Protein AF-A0A7S3E5K2-F1 (afdb_monomer)

Organism: NCBI:txid464258

Sequence (128 aa):
DQYIEYDTLKTVVKALAETELVMPERNVNSYTTSLTCQGQDSNFAGKLGTKDVTQEDFFKAIDRDVQKIGNFTANQVKQSKQKLSTLERDVDVAVNNEGSGVSLQSLELRAKEIGDTFLDLEKYINVN

Mean predicted aligned error: 14.1 Å

Structure (mmCIF, N/CA/C/O backbone):
data_AF-A0A7S3E5K2-F1
#
_entry.id   AF-A0A7S3E5K2-F1
#
loop_
_atom_site.group_PDB
_atom_site.id
_atom_site.type_symbol
_atom_site.label_atom_id
_atom_site.label_alt_id
_atom_site.label_comp_id
_atom_site.label_asym_id
_atom_site.label_entity_id
_atom_site.label_seq_id
_atom_site.pdbx_PDB_ins_code
_atom_site.Cartn_x
_atom_site.Cartn_y
_atom_site.Cartn_z
_atom_site.occupancy
_atom_site.B_iso_or_equiv
_atom_site.auth_seq_id
_atom_site.auth_comp_id
_atom_site.auth_asym_id
_atom_site.auth_atom_id
_atom_site.pdbx_PDB_model_num
ATOM 1 N N . ASP A 1 1 ? -1.646 -4.873 -7.373 1.00 62.44 1 ASP A N 1
ATOM 2 C CA . ASP A 1 1 ? -1.580 -3.544 -8.019 1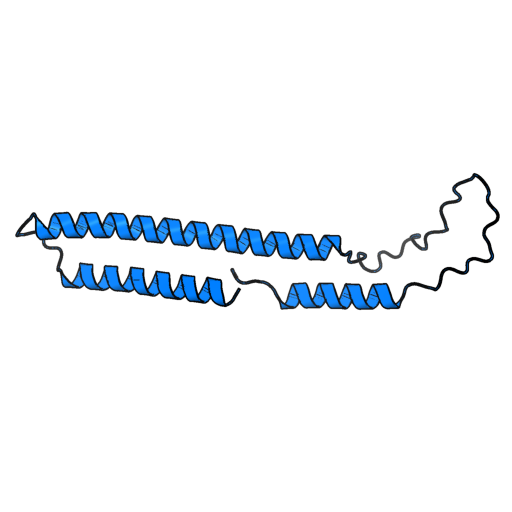.00 62.44 1 ASP A CA 1
ATOM 3 C C . ASP A 1 1 ? -0.920 -2.436 -7.208 1.00 62.44 1 ASP A C 1
ATOM 5 O O . ASP A 1 1 ? -0.560 -1.447 -7.823 1.00 62.44 1 ASP A O 1
ATOM 9 N N . GLN A 1 2 ? -0.728 -2.543 -5.883 1.00 73.75 2 GLN A N 1
ATOM 10 C CA . GLN A 1 2 ? -0.113 -1.465 -5.077 1.00 73.75 2 GLN A CA 1
ATOM 11 C C . GLN A 1 2 ? 1.422 -1.582 -4.927 1.00 73.75 2 GLN A C 1
ATOM 13 O O . GLN A 1 2 ? 2.066 -0.592 -4.614 1.00 73.75 2 GLN A O 1
ATOM 18 N N . TYR A 1 3 ? 2.001 -2.754 -5.211 1.00 80.38 3 TYR A N 1
ATOM 19 C CA . TYR A 1 3 ? 3.439 -3.024 -5.078 1.00 80.38 3 TYR A CA 1
ATOM 20 C C . TYR A 1 3 ? 4.313 -2.247 -6.078 1.00 80.38 3 TYR A C 1
ATOM 22 O O . TYR A 1 3 ? 3.810 -1.810 -7.123 1.00 80.38 3 TYR A O 1
ATOM 30 N N . ILE A 1 4 ? 5.612 -2.135 -5.766 1.00 80.19 4 ILE A N 1
ATOM 31 C CA . ILE A 1 4 ? 6.651 -1.656 -6.693 1.00 80.19 4 ILE A CA 1
ATOM 32 C C . ILE A 1 4 ? 6.655 -2.520 -7.954 1.00 80.19 4 ILE A C 1
ATOM 34 O O . ILE A 1 4 ? 6.660 -3.754 -7.897 1.00 80.19 4 ILE A O 1
ATOM 38 N N . GLU A 1 5 ? 6.692 -1.869 -9.112 1.00 84.25 5 GLU A N 1
ATOM 39 C CA . GLU A 1 5 ? 6.733 -2.542 -10.406 1.00 84.25 5 GLU A CA 1
ATOM 40 C C . GLU A 1 5 ? 8.191 -2.846 -10.797 1.00 84.25 5 GLU A C 1
ATOM 42 O O . GLU A 1 5 ? 8.754 -2.281 -11.731 1.00 84.25 5 GLU A O 1
ATOM 47 N N . TYR A 1 6 ? 8.837 -3.774 -10.084 1.00 82.88 6 TYR A N 1
ATOM 48 C CA . TYR A 1 6 ? 10.258 -4.086 -10.311 1.00 82.88 6 TYR A CA 1
ATOM 49 C C . TYR A 1 6 ? 10.576 -4.531 -11.744 1.00 82.88 6 TYR A C 1
ATOM 51 O O . TYR A 1 6 ? 11.660 -4.239 -12.251 1.00 82.88 6 TYR A O 1
ATOM 59 N N . ASP A 1 7 ? 9.648 -5.209 -12.422 1.00 83.12 7 ASP A N 1
ATOM 60 C CA . ASP A 1 7 ? 9.855 -5.646 -13.805 1.00 83.12 7 ASP A CA 1
ATOM 61 C C . ASP A 1 7 ? 9.880 -4.468 -14.790 1.00 83.12 7 ASP A C 1
ATOM 63 O O . ASP A 1 7 ? 10.664 -4.477 -15.748 1.00 83.12 7 ASP A O 1
ATOM 67 N N . THR A 1 8 ? 9.081 -3.424 -14.546 1.00 80.38 8 THR A N 1
ATOM 68 C CA . THR A 1 8 ? 9.075 -2.223 -15.394 1.00 80.38 8 THR A CA 1
ATOM 69 C C . THR A 1 8 ? 10.357 -1.425 -15.178 1.00 80.38 8 THR A C 1
ATOM 71 O O . THR A 1 8 ? 11.033 -1.091 -16.152 1.00 80.38 8 THR A O 1
ATOM 74 N N . LEU A 1 9 ? 10.781 -1.246 -13.922 1.00 81.62 9 LEU A N 1
ATOM 75 C CA . LEU A 1 9 ? 12.060 -0.621 -13.569 1.00 81.62 9 LEU A CA 1
ATOM 76 C C . LEU A 1 9 ? 13.251 -1.379 -14.170 1.00 81.62 9 LEU A C 1
ATOM 78 O O . LEU A 1 9 ? 14.130 -0.778 -14.784 1.00 81.62 9 LEU A O 1
ATOM 82 N N . LYS A 1 10 ? 13.259 -2.711 -14.080 1.00 86.38 10 LYS A N 1
ATOM 83 C CA . LYS A 1 10 ? 14.291 -3.560 -14.692 1.00 86.38 10 LYS A CA 1
ATOM 84 C C . LYS A 1 10 ? 14.350 -3.402 -16.211 1.00 86.38 10 LYS A C 1
ATOM 86 O O . LYS A 1 10 ? 15.437 -3.425 -16.784 1.00 86.38 10 LYS A O 1
ATOM 91 N N . THR A 1 11 ? 13.201 -3.258 -16.864 1.00 84.50 11 THR A N 1
ATOM 92 C CA . THR A 1 11 ? 13.129 -3.048 -18.317 1.00 84.50 11 THR A CA 1
ATOM 93 C C . THR A 1 11 ? 13.709 -1.689 -18.705 1.00 84.50 11 THR A C 1
ATOM 95 O O . THR A 1 11 ? 14.487 -1.613 -19.652 1.00 84.50 11 THR A O 1
ATOM 98 N N . VAL A 1 12 ? 13.414 -0.642 -17.927 1.00 80.62 12 VAL A N 1
ATOM 99 C CA . VAL A 1 12 ? 13.996 0.700 -18.103 1.00 80.62 12 VAL A CA 1
ATOM 100 C C . VAL A 1 12 ? 15.517 0.673 -17.925 1.00 80.62 12 VAL A C 1
ATOM 102 O O . VAL A 1 12 ? 16.235 1.205 -18.764 1.00 80.62 12 VAL A O 1
ATOM 105 N N . VAL A 1 13 ? 16.025 -0.006 -16.892 1.00 81.38 13 VAL A N 1
ATOM 106 C CA . VAL A 1 13 ? 17.475 -0.132 -16.649 1.00 81.38 13 VAL A CA 1
ATOM 107 C C . VAL A 1 13 ? 18.181 -0.874 -17.785 1.00 81.38 13 VAL A C 1
ATOM 109 O O . VAL A 1 13 ? 19.258 -0.464 -18.207 1.00 81.38 13 VAL A O 1
ATOM 112 N N . LYS A 1 14 ? 17.584 -1.949 -18.312 1.00 84.69 14 LYS A N 1
ATOM 113 C CA . LYS A 1 14 ? 18.146 -2.667 -19.465 1.00 84.69 14 LYS A CA 1
ATOM 114 C C . LYS A 1 14 ? 18.185 -1.796 -20.716 1.00 84.69 14 LYS A C 1
ATOM 116 O O . LYS A 1 14 ? 19.210 -1.766 -21.385 1.00 84.69 14 LYS A O 1
ATOM 121 N N . ALA A 1 15 ? 17.105 -1.062 -20.984 1.00 78.50 15 ALA A N 1
ATOM 122 C CA . ALA A 1 15 ? 17.048 -0.141 -22.111 1.00 78.50 15 ALA A CA 1
ATOM 123 C C . ALA A 1 15 ? 18.119 0.957 -22.001 1.00 78.50 15 ALA A C 1
ATOM 125 O O . ALA A 1 15 ? 18.769 1.249 -22.997 1.00 78.50 15 ALA A O 1
ATOM 126 N N . LEU A 1 16 ? 18.351 1.499 -20.796 1.00 73.25 16 LEU A N 1
ATOM 127 C CA . LEU A 1 16 ? 19.416 2.475 -20.522 1.00 73.25 16 LEU A CA 1
ATOM 128 C C . LEU A 1 16 ? 20.824 1.902 -20.731 1.00 73.25 16 LEU A C 1
ATOM 130 O O . LEU A 1 16 ? 21.682 2.558 -21.315 1.00 73.25 16 LEU A O 1
ATOM 134 N N . ALA A 1 17 ? 21.068 0.673 -20.270 1.00 74.62 17 ALA A N 1
ATOM 135 C CA . ALA A 1 17 ? 22.361 0.017 -20.447 1.00 74.62 17 ALA A CA 1
ATOM 136 C C . ALA A 1 17 ? 22.670 -0.249 -21.931 1.00 74.62 17 ALA A C 1
ATOM 138 O O . ALA A 1 17 ? 23.812 -0.111 -22.367 1.00 74.62 17 ALA A O 1
ATOM 139 N N . GLU A 1 18 ? 21.653 -0.608 -22.718 1.00 75.31 18 GLU A N 1
ATOM 140 C CA . GLU A 1 18 ? 21.783 -0.821 -24.161 1.00 75.31 18 GLU A CA 1
ATOM 141 C C . GLU A 1 18 ? 22.058 0.487 -24.920 1.00 75.31 18 GLU A C 1
ATOM 143 O O . GLU A 1 18 ? 22.871 0.482 -25.843 1.00 75.31 18 GLU A O 1
ATOM 148 N N . THR A 1 19 ? 21.460 1.618 -24.526 1.00 63.94 19 THR A N 1
ATOM 149 C CA . THR A 1 19 ? 21.749 2.926 -25.141 1.00 63.94 19 THR A CA 1
ATOM 150 C C . THR A 1 19 ? 23.121 3.487 -24.762 1.00 63.94 19 THR A C 1
ATOM 152 O O . THR A 1 19 ? 23.788 4.052 -25.631 1.00 63.94 19 THR A O 1
ATOM 155 N N . GLU A 1 20 ? 23.595 3.311 -23.522 1.00 59.50 20 GLU A N 1
ATOM 156 C CA . GLU A 1 20 ? 24.944 3.750 -23.117 1.00 59.50 20 GLU A CA 1
ATOM 157 C C . GLU A 1 20 ? 26.059 2.978 -23.848 1.00 59.50 20 GLU A C 1
ATOM 159 O O . GLU A 1 20 ? 27.061 3.572 -24.248 1.00 59.50 20 GLU A O 1
ATOM 164 N N . LEU A 1 21 ? 25.866 1.679 -24.109 1.00 56.28 21 LEU A N 1
ATOM 165 C CA . LEU A 1 21 ? 26.815 0.841 -24.860 1.00 56.28 21 LEU A CA 1
ATOM 166 C C . LEU A 1 21 ? 26.938 1.216 -26.347 1.00 56.28 21 LEU A C 1
ATOM 168 O O . LEU A 1 21 ? 27.919 0.848 -26.991 1.00 56.28 21 LEU A O 1
ATOM 172 N N . VAL A 1 22 ? 25.954 1.928 -26.903 1.00 54.78 22 VAL A N 1
ATOM 173 C CA . VAL A 1 22 ? 25.886 2.281 -28.331 1.00 54.78 22 VAL A CA 1
ATOM 174 C C . VAL A 1 22 ? 26.411 3.698 -28.602 1.00 54.78 22 VAL A C 1
ATOM 176 O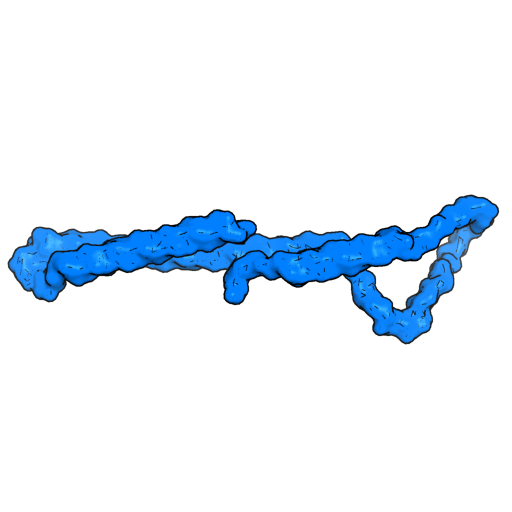 O . VAL A 1 22 ? 26.475 4.104 -29.762 1.00 54.78 22 VAL A O 1
ATOM 179 N N . MET A 1 23 ? 26.849 4.458 -27.584 1.00 47.50 23 MET A N 1
ATOM 180 C CA . MET A 1 23 ? 27.448 5.775 -27.828 1.00 47.50 23 MET A CA 1
ATOM 181 C C . MET A 1 23 ? 28.702 5.644 -28.715 1.00 47.50 23 MET A C 1
ATOM 183 O O . MET A 1 23 ? 29.694 5.052 -28.287 1.00 47.50 23 MET A O 1
ATOM 187 N N . PRO A 1 24 ? 28.705 6.209 -29.938 1.00 50.88 24 PRO A N 1
ATOM 188 C CA . PRO A 1 24 ? 29.891 6.187 -30.777 1.00 50.88 24 PRO A CA 1
ATOM 189 C C . PRO A 1 24 ? 30.963 7.073 -30.138 1.00 50.88 24 PRO A C 1
ATOM 191 O O . PRO A 1 24 ? 30.683 8.214 -29.755 1.00 50.88 24 PRO A O 1
ATOM 194 N N . GLU A 1 25 ? 32.191 6.557 -30.031 1.00 51.72 25 GLU A N 1
ATOM 195 C CA . GLU A 1 25 ? 33.349 7.331 -29.582 1.00 51.72 25 GLU A CA 1
ATOM 196 C C . GLU A 1 25 ? 33.415 8.649 -30.367 1.00 51.72 25 GLU A C 1
ATOM 198 O O . GLU A 1 25 ? 33.566 8.671 -31.593 1.00 51.72 25 GLU A O 1
ATOM 203 N N . ARG A 1 26 ? 33.255 9.778 -29.666 1.00 53.09 26 ARG A N 1
ATOM 204 C CA . ARG A 1 26 ? 33.354 11.100 -30.288 1.00 53.09 26 ARG A CA 1
ATOM 205 C C . ARG A 1 26 ? 34.795 11.308 -30.743 1.00 53.09 26 ARG A C 1
ATOM 207 O O . ARG A 1 26 ? 35.679 11.550 -29.927 1.00 53.09 26 ARG A O 1
ATOM 214 N N . ASN A 1 27 ? 35.026 11.233 -32.050 1.00 48.22 27 ASN A N 1
ATOM 215 C CA . ASN A 1 27 ? 36.326 11.512 -32.645 1.00 48.22 27 ASN A CA 1
ATOM 216 C C . ASN A 1 27 ? 36.668 13.005 -32.474 1.00 48.22 27 ASN A C 1
ATOM 218 O O . ASN A 1 27 ? 36.069 13.876 -33.104 1.00 48.22 27 ASN A O 1
ATOM 222 N N . VAL A 1 28 ? 37.618 13.295 -31.584 1.00 56.12 28 VAL A N 1
ATOM 223 C CA . VAL A 1 28 ? 37.983 14.651 -31.128 1.00 56.12 28 VAL A CA 1
ATOM 224 C C . VAL A 1 28 ? 38.796 15.432 -32.179 1.00 56.12 28 VAL A C 1
ATOM 226 O O . VAL A 1 28 ? 39.002 16.634 -32.040 1.00 56.12 28 VAL A O 1
ATOM 229 N N . ASN A 1 29 ? 39.222 14.793 -33.274 1.00 55.62 29 ASN A N 1
ATOM 230 C CA . ASN A 1 29 ? 40.177 15.374 -34.227 1.00 55.62 29 ASN A CA 1
ATOM 231 C C . ASN A 1 29 ? 39.565 16.278 -35.317 1.00 55.62 29 ASN A C 1
ATOM 233 O O . ASN A 1 29 ? 40.294 16.736 -36.192 1.00 55.62 29 ASN A O 1
ATOM 237 N N . SER A 1 30 ? 38.256 16.556 -35.290 1.00 52.16 30 SER A N 1
ATOM 238 C CA . SER A 1 30 ? 37.563 17.322 -36.345 1.00 52.16 30 SER A CA 1
ATOM 239 C C . SER A 1 30 ? 36.758 18.523 -35.822 1.00 52.16 30 SER A C 1
ATOM 241 O O . SER A 1 30 ? 35.671 18.810 -36.324 1.00 52.16 30 SER A O 1
ATOM 243 N N . TYR A 1 31 ? 37.265 19.251 -34.825 1.00 52.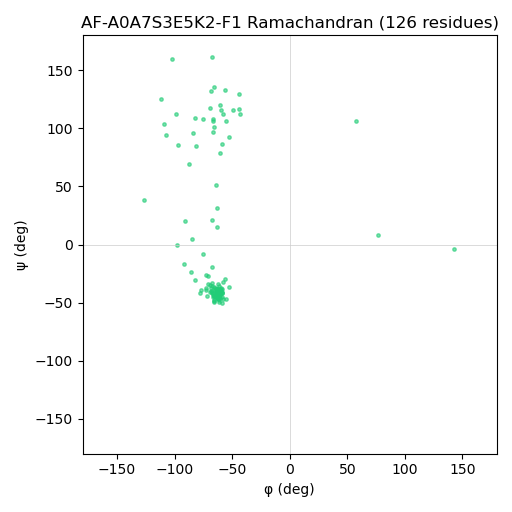44 31 TYR A N 1
ATOM 244 C CA . TYR A 1 31 ? 36.660 20.519 -34.397 1.00 52.44 31 TYR A CA 1
ATOM 245 C C . TYR A 1 31 ? 37.369 21.722 -35.029 1.00 52.44 31 TYR A C 1
ATOM 247 O O . TYR A 1 31 ? 38.238 22.352 -34.432 1.00 52.44 31 TYR A O 1
ATOM 255 N N . THR A 1 32 ? 36.950 22.086 -36.240 1.00 49.75 32 THR A N 1
ATOM 256 C CA . THR A 1 32 ? 37.039 23.469 -36.719 1.00 49.75 32 THR A CA 1
ATOM 257 C C . THR A 1 32 ? 35.941 24.279 -36.031 1.00 49.75 32 THR A C 1
ATOM 259 O O . THR A 1 32 ? 34.752 24.124 -36.302 1.00 49.75 32 THR A O 1
ATOM 262 N N . THR A 1 33 ? 36.330 25.150 -35.103 1.00 54.62 33 THR A N 1
ATOM 263 C CA . THR A 1 33 ? 35.433 26.087 -34.418 1.00 54.62 33 THR A CA 1
ATOM 264 C C . THR A 1 33 ? 34.883 27.118 -35.405 1.00 54.62 33 THR A C 1
ATOM 266 O O . THR A 1 33 ? 35.537 28.118 -35.692 1.00 54.62 33 THR A O 1
ATOM 269 N N . SER A 1 34 ? 33.677 26.888 -35.919 1.00 47.53 34 SER A N 1
ATOM 270 C CA . SER A 1 34 ? 32.885 27.908 -36.612 1.00 47.53 34 SER A CA 1
ATOM 271 C C . SER A 1 34 ? 31.670 28.248 -35.753 1.00 47.53 34 SER A C 1
ATOM 273 O O . SER A 1 34 ? 30.908 27.362 -35.382 1.00 47.53 34 SER A O 1
ATOM 275 N N . LEU A 1 35 ? 31.489 29.534 -35.432 1.00 52.75 35 LEU A N 1
ATOM 276 C CA . LEU A 1 35 ? 30.393 30.105 -34.622 1.00 52.75 35 LEU A CA 1
ATOM 277 C C . LEU A 1 35 ? 29.006 30.034 -35.290 1.00 52.75 35 LEU A C 1
ATOM 279 O O . LEU A 1 35 ? 28.084 30.764 -34.937 1.00 52.75 35 LEU A O 1
ATOM 283 N N . THR A 1 36 ? 28.832 29.140 -36.250 1.00 49.09 36 THR A N 1
ATOM 284 C CA . THR A 1 36 ? 27.525 28.732 -36.737 1.00 49.09 36 THR A CA 1
ATOM 285 C C . THR A 1 36 ? 27.200 27.423 -36.045 1.00 49.09 36 THR A C 1
ATOM 287 O O . THR A 1 36 ? 27.848 26.415 -36.322 1.00 49.09 36 THR A O 1
ATOM 290 N N . CYS A 1 37 ? 26.197 27.423 -35.164 1.00 48.38 37 CYS A N 1
ATOM 291 C CA . CYS A 1 37 ? 25.489 26.197 -34.808 1.00 48.38 37 CYS A CA 1
ATOM 292 C C . CYS A 1 37 ? 24.850 25.642 -36.088 1.00 48.38 37 CYS A C 1
ATOM 294 O O . CYS A 1 37 ? 23.666 25.836 -36.342 1.00 48.38 37 CYS A O 1
ATOM 296 N N . GLN A 1 38 ? 25.645 24.986 -36.931 1.00 44.31 38 GLN A N 1
ATOM 297 C CA . GLN A 1 38 ? 25.123 23.956 -37.799 1.00 44.31 38 GLN A CA 1
ATOM 298 C C . GLN A 1 38 ? 24.690 22.879 -36.824 1.00 44.31 38 GLN A C 1
ATOM 300 O O . GLN A 1 38 ? 25.534 22.216 -36.218 1.00 44.31 38 GLN A O 1
ATOM 305 N N . GLY A 1 39 ? 23.379 22.832 -36.559 1.00 44.88 39 GLY A N 1
ATOM 306 C CA . GLY A 1 39 ? 22.781 21.701 -35.876 1.00 44.88 39 GLY A CA 1
ATOM 307 C C . GLY A 1 39 ? 23.388 20.481 -36.532 1.00 44.88 39 GLY A C 1
ATOM 308 O O . GLY A 1 39 ? 23.287 20.346 -37.751 1.00 44.88 39 GLY A O 1
ATOM 309 N N . GLN A 1 40 ? 24.133 19.691 -35.752 1.00 43.59 40 GLN A N 1
ATOM 310 C CA . GLN A 1 40 ? 24.580 18.393 -36.227 1.00 43.59 40 GLN A CA 1
ATOM 311 C C . GLN A 1 40 ? 23.373 17.775 -36.900 1.00 43.59 40 GLN A C 1
ATOM 313 O O . GLN A 1 40 ? 22.298 17.833 -36.296 1.00 43.59 40 GLN A O 1
ATOM 318 N N . ASP A 1 41 ? 23.551 17.281 -38.129 1.00 43.69 41 ASP A N 1
ATOM 319 C CA . ASP A 1 41 ? 22.528 16.538 -38.843 1.00 43.69 41 ASP A CA 1
ATOM 320 C C . ASP A 1 41 ? 22.086 15.422 -37.921 1.00 43.69 41 ASP A C 1
ATOM 322 O O . ASP A 1 41 ? 22.671 14.345 -37.788 1.00 43.69 41 ASP A O 1
ATOM 326 N N . SER A 1 42 ? 21.052 15.765 -37.184 1.00 44.44 42 SER A N 1
ATOM 327 C CA . SER A 1 42 ? 20.322 14.880 -36.363 1.00 44.44 42 SER A CA 1
ATOM 328 C C . SER A 1 42 ? 19.813 13.899 -37.397 1.00 44.44 42 SER A C 1
ATOM 330 O O . SER A 1 42 ? 19.043 14.273 -38.287 1.00 44.44 42 SER A O 1
ATOM 332 N N . ASN A 1 43 ? 20.163 12.628 -37.263 1.00 44.16 43 ASN A N 1
ATOM 333 C CA . ASN A 1 43 ? 19.390 11.543 -37.864 1.00 44.16 43 ASN A CA 1
ATOM 334 C C . ASN A 1 43 ? 17.951 11.484 -37.267 1.00 44.16 43 ASN A C 1
ATOM 336 O O . ASN A 1 43 ? 17.339 10.432 -37.163 1.00 44.16 43 ASN A O 1
ATOM 340 N N . PHE A 1 44 ? 17.418 12.650 -36.893 1.00 46.47 44 PHE A N 1
ATOM 341 C CA . PHE A 1 44 ? 16.089 13.079 -36.502 1.00 46.47 44 PHE A CA 1
ATOM 342 C C . PHE A 1 44 ? 15.318 13.566 -37.745 1.00 46.47 44 PHE A C 1
ATOM 344 O O . PHE A 1 44 ? 14.335 14.290 -37.659 1.00 46.47 44 PHE A O 1
ATOM 351 N N . ALA A 1 45 ? 15.742 13.162 -38.943 1.00 40.09 45 ALA A N 1
ATOM 352 C CA . ALA A 1 45 ? 14.858 13.106 -40.093 1.00 40.09 45 ALA A CA 1
ATOM 353 C C . ALA A 1 45 ? 14.057 11.794 -40.016 1.00 40.09 45 ALA A C 1
ATOM 355 O O . ALA A 1 45 ? 14.426 10.772 -40.587 1.00 40.09 45 ALA A O 1
ATOM 356 N N . GLY A 1 46 ? 12.956 11.814 -39.262 1.00 36.22 46 GLY A N 1
ATOM 357 C CA . GLY A 1 46 ? 11.824 10.915 -39.506 1.00 36.22 46 GLY A CA 1
ATOM 358 C C . GLY A 1 46 ? 11.942 9.449 -39.073 1.00 36.22 46 GLY A C 1
ATOM 359 O O . GLY A 1 46 ? 11.017 8.688 -39.354 1.00 36.22 46 GLY A O 1
ATOM 360 N N . LYS A 1 47 ? 12.982 9.025 -38.344 1.00 38.97 47 LYS A N 1
ATOM 361 C CA . LYS A 1 47 ? 12.877 7.786 -37.559 1.00 38.97 47 LYS A CA 1
ATOM 362 C C . LYS A 1 47 ? 12.216 8.104 -36.227 1.00 38.97 47 LYS A C 1
ATOM 364 O O . LYS A 1 47 ? 12.864 8.476 -35.260 1.00 38.97 47 LYS A O 1
ATOM 369 N N . LEU A 1 48 ? 10.905 7.887 -36.192 1.00 43.12 48 LEU A N 1
ATOM 370 C CA . LEU A 1 48 ? 10.109 7.651 -34.988 1.00 43.12 48 LEU A CA 1
ATOM 371 C C . LEU A 1 48 ? 10.559 6.324 -34.322 1.00 43.12 48 LEU A C 1
ATOM 373 O O . LEU A 1 48 ? 9.780 5.394 -34.147 1.00 43.12 48 LEU A O 1
ATOM 377 N N . GLY A 1 49 ? 11.860 6.171 -34.088 1.00 40.09 49 GLY A N 1
ATOM 378 C CA . GLY A 1 49 ? 12.496 4.939 -33.653 1.00 40.09 49 GLY A CA 1
ATOM 379 C C . GLY A 1 49 ? 12.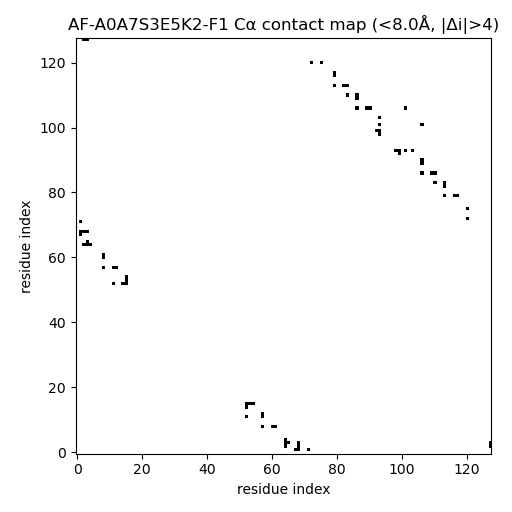932 5.106 -32.217 1.00 40.09 49 GLY A C 1
ATOM 380 O O . GLY A 1 49 ? 13.918 5.784 -31.977 1.00 40.09 49 GLY A O 1
ATOM 381 N N . THR A 1 50 ? 12.158 4.495 -31.319 1.00 48.62 50 THR A N 1
ATOM 382 C CA . THR A 1 50 ? 12.401 4.335 -29.878 1.00 48.62 50 THR A CA 1
ATOM 383 C C . THR A 1 50 ? 12.591 5.642 -29.116 1.00 48.62 50 THR A C 1
ATOM 385 O O . THR A 1 50 ? 13.622 6.288 -29.198 1.00 48.62 50 THR A O 1
ATOM 388 N N . LYS A 1 51 ? 11.570 6.011 -28.337 1.00 55.19 51 LYS A N 1
ATOM 389 C CA . LYS A 1 51 ? 11.646 7.040 -27.296 1.00 55.19 51 LYS A CA 1
ATOM 390 C C . LYS A 1 51 ? 12.951 6.828 -26.516 1.00 55.19 51 LYS A C 1
ATOM 392 O O . LYS A 1 51 ? 13.068 5.781 -25.882 1.00 55.19 51 LYS A O 1
ATOM 397 N N . ASP A 1 52 ? 13.913 7.748 -26.629 1.00 57.66 52 ASP A N 1
ATOM 398 C CA . ASP A 1 52 ? 15.175 7.668 -25.890 1.00 57.66 52 ASP A CA 1
ATOM 399 C C . ASP A 1 52 ? 14.819 7.568 -24.408 1.00 57.66 52 ASP A C 1
ATOM 401 O O . ASP A 1 52 ? 14.307 8.517 -23.816 1.00 57.66 52 ASP A O 1
ATOM 405 N N . VAL A 1 53 ? 14.976 6.373 -23.841 1.00 63.19 53 VAL A N 1
ATOM 406 C CA . VAL A 1 53 ? 14.751 6.148 -22.419 1.00 63.19 53 VAL A CA 1
ATOM 407 C C . VAL A 1 53 ? 15.882 6.874 -21.717 1.00 63.19 53 VAL A C 1
ATOM 409 O O . VAL A 1 53 ? 17.051 6.566 -21.942 1.00 63.19 53 VAL A O 1
ATOM 412 N N . THR A 1 54 ? 15.538 7.874 -20.915 1.00 74.38 54 THR A N 1
ATOM 413 C CA . THR A 1 54 ? 16.518 8.688 -20.193 1.00 74.38 54 THR A CA 1
ATOM 414 C C . THR A 1 54 ? 16.587 8.275 -18.729 1.00 74.38 54 THR A C 1
ATOM 416 O O . THR A 1 54 ? 15.651 7.688 -18.184 1.00 74.38 54 THR A O 1
ATOM 419 N N . GLN A 1 55 ? 17.691 8.604 -18.053 1.00 73.00 55 GLN A N 1
ATOM 420 C CA . GLN A 1 55 ? 17.792 8.416 -16.600 1.00 73.00 55 GLN A CA 1
ATOM 421 C C . GLN A 1 55 ? 16.662 9.158 -15.856 1.00 73.00 55 GLN A C 1
ATOM 423 O O . GLN A 1 55 ? 16.190 8.691 -14.823 1.00 73.00 55 GLN A O 1
ATOM 428 N N . GLU A 1 56 ? 16.161 10.267 -16.411 1.00 77.88 56 GLU A N 1
ATOM 429 C CA . GLU A 1 56 ? 15.010 11.003 -15.877 1.00 77.88 56 GLU A CA 1
ATOM 430 C C . GLU A 1 56 ? 13.724 10.156 -15.869 1.00 77.88 56 GLU A C 1
ATOM 432 O O . GLU A 1 56 ? 12.952 10.217 -14.912 1.00 77.88 56 GLU A O 1
ATOM 437 N N . ASP A 1 57 ? 13.500 9.325 -16.891 1.00 76.94 57 ASP A N 1
ATOM 438 C CA . ASP A 1 57 ? 12.329 8.443 -16.958 1.00 76.94 57 ASP A CA 1
ATOM 439 C C . ASP A 1 57 ? 12.367 7.349 -15.882 1.00 76.94 57 ASP A C 1
ATOM 441 O O . ASP A 1 57 ? 11.324 6.980 -15.337 1.00 76.94 57 ASP A O 1
ATOM 445 N N . PHE A 1 58 ? 13.563 6.871 -15.525 1.00 80.06 58 PHE A N 1
ATOM 446 C CA . PHE A 1 58 ? 13.752 5.928 -14.422 1.00 80.06 58 PHE A CA 1
ATOM 447 C C . PHE A 1 58 ? 13.399 6.555 -13.068 1.00 80.06 58 PHE A C 1
ATOM 449 O O . PHE A 1 58 ? 12.611 5.983 -12.314 1.00 80.06 58 PHE A O 1
ATOM 456 N N . PHE A 1 59 ? 13.915 7.754 -12.775 1.00 84.25 59 PHE A N 1
ATOM 457 C CA . PHE A 1 59 ? 13.597 8.445 -11.521 1.00 84.25 59 PHE A CA 1
ATOM 458 C C . PHE A 1 59 ? 12.115 8.815 -11.425 1.00 84.25 59 PHE A C 1
ATOM 460 O O . PHE A 1 59 ? 11.511 8.621 -10.374 1.00 84.25 59 PHE A O 1
ATOM 467 N N . LYS A 1 60 ? 11.487 9.237 -12.531 1.00 86.75 60 LYS A N 1
ATOM 468 C CA . LYS A 1 60 ? 10.034 9.471 -12.578 1.00 86.75 60 LYS A CA 1
ATOM 469 C C . LYS A 1 60 ? 9.225 8.212 -12.266 1.00 86.75 60 LYS A C 1
ATOM 471 O O . LYS A 1 60 ? 8.191 8.307 -11.606 1.00 86.75 60 LYS A O 1
ATOM 476 N N . ALA A 1 61 ? 9.663 7.047 -12.746 1.00 84.31 61 ALA A N 1
ATOM 477 C CA . ALA A 1 61 ? 8.999 5.779 -12.454 1.00 84.31 61 ALA A CA 1
ATOM 478 C C . ALA A 1 61 ? 9.116 5.410 -10.966 1.00 84.31 61 ALA A C 1
ATOM 480 O O . ALA A 1 61 ? 8.110 5.062 -10.351 1.00 84.31 61 ALA A O 1
ATOM 481 N N . ILE A 1 62 ? 10.304 5.574 -10.371 1.00 87.69 62 ILE A N 1
ATOM 482 C CA . ILE A 1 62 ? 10.516 5.358 -8.932 1.00 87.69 62 ILE A CA 1
ATOM 483 C C . ILE A 1 62 ? 9.670 6.319 -8.099 1.00 87.69 62 ILE A C 1
ATOM 485 O O . ILE A 1 62 ? 8.960 5.874 -7.201 1.00 87.69 62 ILE A O 1
ATOM 489 N N . ASP A 1 63 ? 9.698 7.617 -8.401 1.00 88.12 63 ASP A N 1
ATOM 490 C CA . ASP A 1 63 ? 8.932 8.613 -7.648 1.00 88.12 63 ASP A CA 1
ATOM 491 C C . ASP A 1 63 ? 7.433 8.308 -7.686 1.00 88.12 63 ASP A C 1
ATOM 493 O O . ASP A 1 63 ? 6.740 8.434 -6.672 1.00 88.12 63 ASP A O 1
ATOM 497 N N . ARG A 1 64 ? 6.923 7.845 -8.834 1.00 89.12 64 ARG A N 1
ATOM 498 C CA . ARG A 1 64 ? 5.527 7.420 -8.968 1.00 89.12 64 ARG A CA 1
ATOM 499 C C . ARG A 1 64 ? 5.208 6.233 -8.061 1.00 89.12 64 ARG A C 1
ATOM 501 O O . ARG A 1 64 ? 4.175 6.254 -7.389 1.00 89.12 64 ARG A O 1
ATOM 508 N N . ASP A 1 65 ? 6.069 5.221 -8.033 1.00 86.88 65 ASP A N 1
ATOM 509 C CA . ASP A 1 65 ? 5.869 4.019 -7.220 1.00 86.88 65 ASP A CA 1
ATOM 510 C C . ASP A 1 65 ? 5.984 4.327 -5.719 1.00 86.88 65 ASP A C 1
ATOM 512 O O . ASP A 1 65 ? 5.144 3.888 -4.930 1.00 86.88 65 ASP A O 1
ATOM 516 N N . VAL A 1 66 ? 6.929 5.183 -5.320 1.00 89.12 66 VAL A N 1
ATOM 517 C CA . VAL A 1 66 ? 7.061 5.663 -3.935 1.00 89.12 66 VAL A CA 1
ATOM 518 C C . VAL A 1 66 ? 5.823 6.451 -3.507 1.00 89.12 66 VAL A C 1
ATOM 520 O O . VAL A 1 66 ? 5.276 6.206 -2.431 1.00 89.12 66 VAL A O 1
ATOM 523 N N . GLN A 1 67 ? 5.325 7.368 -4.344 1.00 90.31 67 GLN A N 1
ATOM 524 C CA . GLN A 1 67 ? 4.102 8.121 -4.044 1.00 90.31 67 GLN A CA 1
ATOM 525 C C . GLN A 1 67 ? 2.876 7.211 -3.940 1.00 90.31 67 GLN A C 1
ATOM 527 O O . GLN A 1 67 ? 2.045 7.385 -3.048 1.00 90.31 67 GLN A O 1
ATOM 532 N N . LYS A 1 68 ? 2.760 6.225 -4.831 1.00 90.75 68 LYS A N 1
ATOM 533 C CA . LYS A 1 68 ? 1.689 5.221 -4.830 1.00 90.75 68 LYS A CA 1
ATOM 534 C C . LYS A 1 68 ? 1.674 4.436 -3.516 1.00 90.75 68 LYS A C 1
ATOM 536 O O . LYS A 1 68 ? 0.637 4.386 -2.853 1.00 90.75 68 LYS A O 1
ATOM 541 N N . ILE A 1 69 ? 2.828 3.919 -3.096 1.00 90.19 69 ILE A N 1
ATOM 542 C CA . ILE A 1 69 ? 2.988 3.184 -1.834 1.00 90.19 69 ILE A CA 1
ATOM 543 C C . ILE A 1 69 ? 2.717 4.092 -0.637 1.00 90.19 69 ILE A C 1
ATOM 545 O O . ILE A 1 69 ? 1.968 3.711 0.260 1.00 90.19 69 ILE A O 1
ATOM 549 N N . GLY A 1 70 ? 3.256 5.313 -0.640 1.00 88.38 70 GLY A N 1
ATOM 550 C CA . GLY A 1 70 ? 3.030 6.293 0.421 1.00 88.38 70 GLY A CA 1
ATOM 551 C C . GLY A 1 70 ? 1.546 6.614 0.612 1.00 88.38 70 GLY A C 1
ATOM 552 O O . GLY A 1 70 ? 1.037 6.558 1.732 1.00 88.38 70 GLY A O 1
ATOM 553 N N . ASN A 1 71 ? 0.825 6.871 -0.482 1.00 91.06 71 ASN A N 1
ATOM 554 C CA . ASN A 1 71 ? -0.611 7.152 -0.454 1.00 91.06 71 ASN A CA 1
ATOM 555 C C . ASN A 1 71 ? -1.427 5.951 0.039 1.00 91.06 71 ASN A C 1
ATOM 557 O O . ASN A 1 71 ? -2.369 6.119 0.818 1.00 91.06 71 ASN A O 1
ATOM 561 N N . PHE A 1 72 ? -1.064 4.740 -0.385 1.00 89.69 72 PHE A N 1
ATOM 562 C CA . PHE A 1 72 ? -1.728 3.520 0.058 1.00 89.69 72 PHE A CA 1
ATOM 563 C C . PHE A 1 72 ? -1.525 3.257 1.545 1.00 89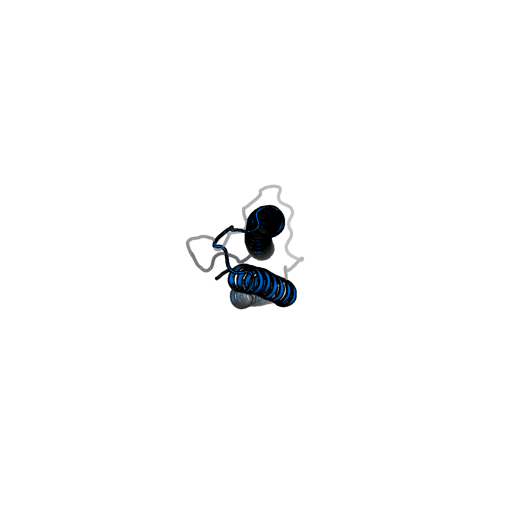.69 72 PHE A C 1
ATOM 565 O O . PHE A 1 72 ? -2.502 3.073 2.272 1.00 89.69 72 PHE A O 1
ATOM 572 N N . THR A 1 73 ? -0.279 3.316 2.011 1.00 89.94 73 THR A N 1
ATOM 573 C CA . THR A 1 73 ? 0.064 3.120 3.420 1.00 89.94 73 THR A CA 1
ATOM 574 C C . THR A 1 73 ? -0.612 4.175 4.290 1.00 89.94 73 THR A C 1
ATOM 576 O O . THR A 1 73 ? -1.223 3.836 5.302 1.00 89.94 73 THR A O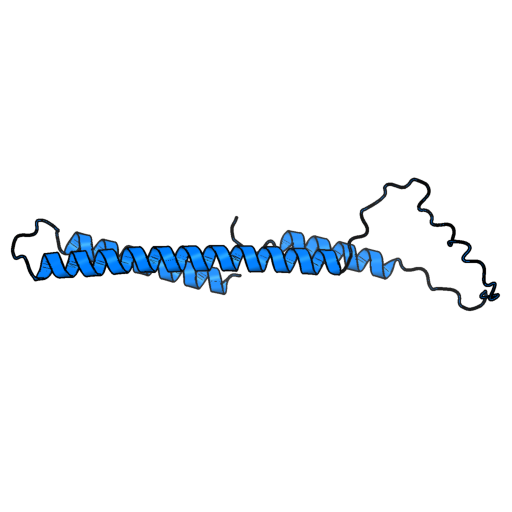 1
ATOM 579 N N . ALA A 1 74 ? -0.605 5.446 3.875 1.00 89.75 74 ALA A N 1
ATOM 580 C CA . ALA A 1 74 ? -1.295 6.514 4.596 1.00 89.75 74 ALA A CA 1
ATOM 581 C C . ALA A 1 74 ? -2.810 6.266 4.693 1.00 89.75 74 ALA A C 1
ATOM 583 O O . ALA A 1 74 ? -3.403 6.453 5.759 1.00 89.75 74 ALA A O 1
ATOM 584 N N . ASN A 1 75 ? -3.440 5.812 3.604 1.00 90.94 75 ASN A N 1
ATOM 585 C CA . ASN A 1 75 ? -4.862 5.480 3.596 1.00 90.94 75 ASN A CA 1
ATOM 586 C C . ASN A 1 75 ? -5.167 4.280 4.507 1.00 90.94 75 ASN A C 1
ATOM 588 O O . ASN A 1 75 ? -6.088 4.354 5.319 1.00 90.94 75 ASN A O 1
ATOM 592 N N . GLN A 1 76 ? -4.359 3.217 4.453 1.00 90.06 76 GLN A N 1
ATOM 593 C CA . GLN A 1 76 ? -4.534 2.053 5.323 1.00 90.06 76 GLN A CA 1
ATOM 594 C C . GLN A 1 76 ? -4.354 2.394 6.801 1.00 90.06 76 GLN A C 1
ATOM 596 O O . GLN A 1 76 ? -5.197 2.027 7.616 1.00 90.06 76 GLN A O 1
ATOM 601 N N . VAL A 1 77 ? -3.331 3.174 7.159 1.00 90.38 77 VAL A N 1
ATOM 602 C CA . VAL A 1 77 ? -3.141 3.636 8.543 1.00 90.38 77 VAL A CA 1
ATOM 603 C C . VAL A 1 77 ? -4.330 4.480 9.004 1.00 90.38 77 VAL A C 1
ATOM 605 O O . VAL A 1 77 ? -4.801 4.320 10.131 1.00 90.38 77 VAL A O 1
ATOM 608 N N . LYS A 1 78 ? -4.851 5.363 8.144 1.00 93.00 78 LYS A N 1
ATOM 609 C CA . LYS A 1 78 ? -6.036 6.172 8.457 1.00 93.00 78 LYS A CA 1
ATOM 610 C C . LYS A 1 78 ? -7.263 5.294 8.716 1.00 93.00 78 LYS A C 1
ATOM 612 O O . LYS A 1 78 ? -7.958 5.520 9.705 1.00 93.00 78 LYS A O 1
ATOM 617 N N . GLN A 1 79 ? -7.508 4.291 7.875 1.00 91.38 79 GLN A N 1
ATOM 618 C CA . GLN A 1 79 ? -8.625 3.359 8.045 1.00 91.38 79 GLN A CA 1
ATOM 619 C C . GLN A 1 79 ? -8.480 2.520 9.316 1.00 91.38 79 GLN A C 1
ATOM 621 O O . GLN A 1 79 ? -9.439 2.404 10.077 1.00 91.38 79 GLN A O 1
ATOM 626 N N . SER A 1 80 ? -7.286 1.993 9.599 1.00 88.81 80 SER A N 1
ATOM 627 C CA . SER A 1 80 ? -7.027 1.232 10.825 1.00 88.81 80 SER A CA 1
ATOM 628 C C . SER A 1 80 ? -7.245 2.084 12.075 1.00 88.81 80 SER A C 1
ATOM 630 O O . SER A 1 80 ? -7.921 1.635 12.995 1.00 88.81 80 SER A O 1
ATOM 632 N N . LYS A 1 81 ? -6.786 3.345 12.088 1.00 90.88 81 LYS A N 1
ATOM 633 C CA . LYS A 1 81 ? -7.057 4.282 13.195 1.00 90.88 81 LYS A CA 1
ATOM 634 C C . LYS A 1 81 ? -8.551 4.539 13.397 1.00 90.88 81 LYS A C 1
ATOM 636 O O . LYS A 1 81 ? -9.014 4.573 14.531 1.00 90.88 81 LYS A O 1
ATOM 641 N N . GLN A 1 82 ? -9.316 4.701 12.316 1.00 92.25 82 GLN A N 1
ATOM 642 C CA . GLN A 1 82 ? -10.769 4.891 12.399 1.00 92.25 82 GLN A CA 1
ATOM 643 C C 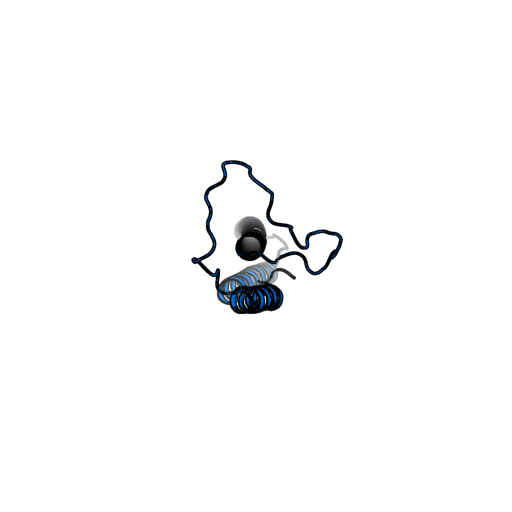. GLN A 1 82 ? -11.484 3.652 12.951 1.00 92.25 82 GLN A C 1
ATOM 645 O O . GLN A 1 82 ? -12.348 3.776 13.821 1.00 92.25 82 GLN A O 1
ATOM 650 N N . LYS A 1 83 ? -11.108 2.456 12.480 1.00 89.38 83 LYS A N 1
ATOM 651 C CA . LYS A 1 83 ? -11.645 1.188 12.990 1.00 89.38 83 LYS A CA 1
ATOM 652 C C . LYS A 1 83 ? -11.329 1.006 14.473 1.00 89.38 83 LYS A C 1
ATOM 654 O O . LYS A 1 83 ? -12.215 0.626 15.229 1.00 89.38 83 LYS A O 1
ATOM 659 N N . LEU A 1 84 ? -10.107 1.341 14.885 1.00 90.00 84 LEU A N 1
ATOM 660 C CA . LEU A 1 84 ? -9.655 1.227 16.270 1.00 90.00 84 LEU A CA 1
ATOM 661 C C . LEU A 1 84 ? -10.401 2.209 17.186 1.00 90.00 84 LEU A C 1
ATOM 663 O O . LEU A 1 84 ? -10.948 1.784 18.192 1.00 90.00 84 LEU A O 1
ATOM 667 N N . SER A 1 85 ? -10.563 3.471 16.780 1.00 92.56 85 SER A N 1
ATOM 668 C CA . SER A 1 85 ? -11.361 4.451 17.539 1.00 92.56 85 SER A CA 1
ATOM 669 C C . SER A 1 85 ? -12.837 4.047 17.671 1.00 92.56 85 SER A C 1
ATOM 671 O O . SER A 1 85 ? -13.464 4.272 18.705 1.00 92.56 85 SER A O 1
ATOM 673 N N . THR A 1 86 ? -13.405 3.420 16.636 1.00 89.88 86 THR A N 1
ATOM 674 C CA . THR A 1 86 ? -14.779 2.897 16.700 1.00 89.88 86 THR A CA 1
ATOM 675 C C . THR A 1 86 ? -14.864 1.705 17.652 1.00 89.88 86 THR A C 1
ATOM 677 O O . THR A 1 86 ? -15.805 1.619 18.435 1.00 89.88 86 THR A O 1
ATOM 680 N N . LEU A 1 87 ? -13.867 0.814 17.612 1.00 88.31 87 LEU A N 1
ATOM 681 C CA . LEU A 1 87 ? -13.773 -0.337 18.503 1.00 88.31 87 LEU A CA 1
ATOM 682 C C . LEU A 1 87 ? -13.635 0.095 19.967 1.00 88.31 87 LEU A C 1
ATOM 684 O O . LEU A 1 87 ? -14.359 -0.428 20.802 1.00 88.31 87 LEU A O 1
ATOM 688 N N . GLU A 1 88 ? -12.762 1.058 20.271 1.00 88.94 88 GLU A N 1
ATOM 689 C CA . GLU A 1 88 ? -12.597 1.620 21.620 1.00 88.94 88 GLU A CA 1
ATOM 690 C C . GLU A 1 88 ? -13.928 2.145 22.163 1.00 88.94 88 GLU A C 1
ATOM 692 O O . GLU A 1 88 ? -14.343 1.779 23.260 1.00 88.94 88 GLU A O 1
ATOM 697 N N . ARG A 1 89 ? -14.664 2.914 21.350 1.00 88.44 89 ARG A N 1
ATOM 698 C CA . ARG A 1 89 ? -15.986 3.421 21.732 1.00 88.44 89 ARG A CA 1
ATOM 699 C C . ARG A 1 89 ? -16.994 2.296 21.978 1.00 88.44 89 ARG A C 1
ATOM 701 O O . ARG A 1 89 ? -17.780 2.373 22.918 1.00 88.44 89 ARG A O 1
ATOM 708 N N . ASP A 1 90 ? -17.003 1.271 21.129 1.00 85.94 90 ASP A N 1
ATOM 709 C CA . ASP A 1 90 ? -17.912 0.132 21.280 1.00 85.94 90 ASP A CA 1
ATOM 710 C C . ASP A 1 90 ? -17.573 -0.702 22.532 1.00 85.94 90 ASP A C 1
ATOM 712 O O . ASP A 1 90 ? -18.485 -1.188 23.204 1.00 85.94 90 ASP A O 1
ATOM 716 N N . VAL A 1 91 ? -16.285 -0.833 22.872 1.00 86.25 91 VAL A N 1
ATOM 717 C CA . VAL A 1 91 ? -15.816 -1.468 24.114 1.00 86.25 91 VAL A CA 1
ATOM 718 C C . VAL A 1 91 ? -16.253 -0.650 25.327 1.00 86.25 91 VAL A C 1
ATOM 720 O O . VAL A 1 91 ? -16.849 -1.217 26.239 1.00 86.25 91 VAL A O 1
ATOM 723 N N . ASP A 1 92 ? -16.056 0.669 25.324 1.00 85.81 92 ASP A N 1
ATOM 724 C CA . ASP A 1 92 ? -16.487 1.543 26.422 1.00 85.81 92 ASP A CA 1
ATOM 725 C C . ASP A 1 92 ? -18.000 1.458 26.661 1.00 85.81 92 ASP A C 1
ATOM 727 O O . ASP A 1 92 ? -18.458 1.405 27.804 1.00 85.81 92 ASP A O 1
ATOM 731 N N . VAL A 1 93 ? -18.801 1.408 25.593 1.00 84.62 93 VAL A N 1
ATOM 732 C CA . VAL A 1 93 ? -20.259 1.245 25.695 1.00 84.62 93 VAL A CA 1
ATOM 733 C C . VAL A 1 93 ? -20.626 -0.136 26.237 1.00 84.62 93 VAL A C 1
ATOM 735 O O . VAL A 1 93 ? -21.552 -0.232 27.041 1.00 84.62 93 VAL A O 1
ATOM 738 N N . ALA A 1 94 ? -19.926 -1.194 25.819 1.00 81.69 94 ALA A N 1
ATOM 739 C CA . ALA A 1 94 ? -20.181 -2.559 26.276 1.00 81.69 94 ALA A CA 1
ATOM 740 C C . ALA A 1 94 ? -19.772 -2.790 27.741 1.00 81.69 94 ALA A C 1
ATOM 742 O O . ALA A 1 94 ? -20.447 -3.540 28.440 1.00 81.69 94 ALA A O 1
ATOM 743 N N . VAL A 1 95 ? -18.704 -2.139 28.213 1.00 81.12 95 VAL A N 1
ATOM 744 C CA . VAL A 1 95 ? -18.226 -2.241 29.602 1.00 81.12 95 VAL A CA 1
ATOM 745 C C . VAL A 1 95 ? -19.087 -1.406 30.553 1.00 81.12 95 VAL A C 1
ATOM 747 O O . VAL A 1 95 ? -19.381 -1.857 31.655 1.00 81.12 95 VAL A O 1
ATOM 750 N N . ASN A 1 96 ? -19.519 -0.210 30.138 1.00 79.62 96 ASN A N 1
ATOM 751 C CA . ASN A 1 96 ? -20.293 0.691 31.000 1.00 79.62 96 ASN A CA 1
ATOM 752 C C . ASN A 1 96 ? -21.807 0.413 30.998 1.00 79.62 96 ASN A C 1
ATOM 754 O O . ASN A 1 96 ? -22.485 0.780 31.955 1.00 79.62 96 ASN A O 1
ATOM 758 N N . ASN A 1 97 ? -22.356 -0.215 29.951 1.00 73.94 97 ASN A N 1
ATOM 759 C CA . ASN A 1 97 ? -23.758 -0.638 29.916 1.00 73.94 97 ASN A CA 1
ATOM 760 C C . ASN A 1 97 ? -23.858 -2.162 30.050 1.00 73.94 97 ASN A C 1
ATOM 762 O O . ASN A 1 97 ? -23.827 -2.882 29.047 1.00 73.94 97 ASN A O 1
ATOM 766 N N . GLU A 1 98 ? -24.046 -2.644 31.283 1.00 58.47 98 GLU A N 1
ATOM 767 C CA . GLU A 1 98 ? -24.461 -4.021 31.587 1.00 58.47 98 GLU A CA 1
ATOM 768 C C . GLU A 1 98 ? -25.825 -4.313 30.923 1.00 58.47 98 GLU A C 1
ATOM 770 O O . GLU A 1 98 ? -26.886 -4.090 31.499 1.00 58.47 98 GLU A O 1
ATOM 775 N N . GLY A 1 99 ? -25.820 -4.739 29.658 1.00 57.47 99 GLY A N 1
ATOM 776 C CA . GLY A 1 99 ? -27.042 -4.960 28.869 1.00 57.47 99 GLY A CA 1
ATOM 777 C C . GLY A 1 99 ? -26.942 -4.568 27.396 1.00 57.47 99 GLY A C 1
ATOM 778 O O . GLY A 1 99 ? -27.874 -4.816 26.631 1.00 57.47 99 GLY A O 1
ATOM 779 N N . SER A 1 100 ? -25.816 -3.991 26.969 1.00 57.56 100 SER A N 1
ATOM 780 C CA . SER A 1 100 ? -25.485 -3.855 25.552 1.00 57.56 100 SER A CA 1
ATOM 781 C C . SER A 1 100 ? -25.453 -5.249 24.913 1.00 57.56 100 SER A C 1
ATOM 783 O O . SER A 1 100 ? -24.579 -6.055 25.215 1.00 57.56 100 SER A O 1
ATOM 785 N N . GLY A 1 101 ? -26.399 -5.560 24.022 1.00 60.38 101 GLY A N 1
ATOM 786 C CA . GLY A 1 101 ? -26.457 -6.826 23.271 1.00 60.38 101 GLY A CA 1
ATOM 787 C C . GLY A 1 101 ? -25.274 -7.068 22.315 1.00 60.38 101 GLY A C 1
ATOM 788 O O . GLY A 1 101 ? -25.362 -7.917 21.430 1.00 60.38 101 GLY A O 1
ATOM 789 N N . VAL A 1 102 ? -24.180 -6.316 22.460 1.00 64.06 102 VAL A N 1
ATOM 790 C CA . VAL A 1 102 ? -22.916 -6.509 21.754 1.00 64.06 102 VAL A CA 1
ATOM 791 C C . VAL A 1 102 ? -22.124 -7.585 22.491 1.00 64.06 102 VAL A C 1
ATOM 793 O O . VAL A 1 102 ? -21.629 -7.371 23.595 1.00 64.06 102 VAL A O 1
ATOM 796 N N . SER A 1 103 ? -22.000 -8.767 21.883 1.00 72.56 103 SER A N 1
ATOM 797 C CA . SER A 1 103 ? -21.222 -9.849 22.489 1.00 72.56 103 SER A CA 1
ATOM 798 C C . SER A 1 103 ? -19.740 -9.471 22.563 1.00 72.56 103 SER A C 1
ATOM 800 O O . SER A 1 103 ? -19.162 -9.002 21.577 1.00 72.56 103 SER A O 1
ATOM 802 N N . LEU A 1 104 ? -19.108 -9.730 23.710 1.00 76.94 104 LEU A N 1
ATOM 803 C CA . LEU A 1 104 ? -17.663 -9.552 23.900 1.00 76.94 104 LEU A CA 1
ATOM 804 C C . LEU A 1 104 ? -16.850 -10.289 22.819 1.00 76.94 104 LEU A C 1
ATOM 806 O O . LEU A 1 104 ? -15.873 -9.755 22.305 1.00 76.94 104 LEU A O 1
ATOM 810 N N . GLN A 1 105 ? -17.317 -11.470 22.398 1.00 81.25 105 GLN A N 1
ATOM 811 C CA . GLN A 1 105 ? -16.711 -12.254 21.316 1.00 81.25 105 GLN A CA 1
ATOM 812 C C . GLN A 1 105 ? -16.683 -11.503 19.977 1.00 81.25 105 GLN A C 1
ATOM 814 O O . GLN A 1 105 ? -15.707 -11.596 19.238 1.00 81.25 105 GLN A O 1
ATOM 819 N N . SER A 1 106 ? -17.724 -10.727 19.656 1.00 82.88 106 SER A N 1
ATOM 820 C CA . SER A 1 106 ? -17.749 -9.928 18.422 1.00 82.88 106 SER A CA 1
ATOM 821 C C . SER A 1 106 ? -16.780 -8.743 18.450 1.00 82.88 106 SER A C 1
ATOM 823 O O . SER A 1 106 ? -16.344 -8.281 17.395 1.00 82.88 106 SER A O 1
ATOM 825 N N . LEU A 1 107 ? -16.462 -8.223 19.637 1.00 83.62 107 LEU A N 1
ATOM 826 C CA . LEU A 1 107 ? -15.471 -7.161 19.820 1.00 83.62 107 LEU A CA 1
ATOM 827 C C . LEU A 1 107 ? -14.057 -7.736 19.734 1.00 83.62 107 LEU A C 1
ATOM 829 O O . LEU A 1 107 ? -13.210 -7.166 19.054 1.00 83.62 107 LEU A O 1
ATOM 833 N N . GLU A 1 108 ? -13.831 -8.902 20.339 1.00 86.19 108 GLU A N 1
ATOM 834 C CA . GLU A 1 108 ? -12.559 -9.624 20.268 1.00 86.19 108 GLU A CA 1
ATOM 835 C C . GLU A 1 108 ? -12.211 -10.037 18.829 1.00 86.19 108 GLU A C 1
ATOM 837 O O . GLU A 1 108 ? -11.088 -9.815 18.376 1.00 86.19 108 GLU A O 1
ATOM 842 N N . LEU A 1 109 ? -13.186 -10.553 18.069 1.00 88.81 109 LEU A N 1
ATOM 843 C CA . LEU A 1 109 ? -12.980 -10.897 16.661 1.00 88.81 109 LEU A CA 1
ATOM 844 C C . LEU A 1 109 ? -12.607 -9.660 15.831 1.00 88.81 109 LEU A C 1
ATOM 846 O O . LEU A 1 109 ? -11.639 -9.697 15.078 1.00 88.81 109 LEU A O 1
ATOM 850 N N . ARG A 1 110 ? -13.316 -8.539 16.024 1.00 86.19 110 ARG A N 1
ATOM 851 C CA . ARG A 1 110 ? -13.009 -7.271 15.343 1.00 86.19 110 ARG A CA 1
ATOM 852 C C . ARG A 1 110 ? -11.631 -6.724 15.720 1.00 86.19 110 ARG A C 1
ATOM 854 O O . ARG A 1 110 ? -10.925 -6.210 14.856 1.00 86.19 110 ARG A O 1
ATOM 861 N N . ALA A 1 111 ? -11.226 -6.844 16.984 1.00 88.31 111 ALA A N 1
ATOM 862 C CA . ALA A 1 111 ? -9.887 -6.464 17.428 1.00 88.31 111 ALA A CA 1
ATOM 863 C C . ALA A 1 111 ? -8.810 -7.293 16.713 1.00 88.31 111 ALA A C 1
ATOM 865 O O . ALA A 1 111 ? -7.828 -6.740 16.214 1.00 88.31 111 ALA A O 1
ATOM 866 N N . LYS A 1 112 ? -9.031 -8.608 16.609 1.00 91.12 112 LYS A N 1
ATOM 867 C CA . LYS A 1 112 ? -8.135 -9.521 15.900 1.00 91.12 112 LYS A CA 1
ATOM 868 C C . LYS A 1 112 ? -8.037 -9.186 14.414 1.00 91.12 112 LYS A C 1
ATOM 870 O O . LYS A 1 112 ? -6.931 -9.078 13.903 1.00 91.12 112 LYS 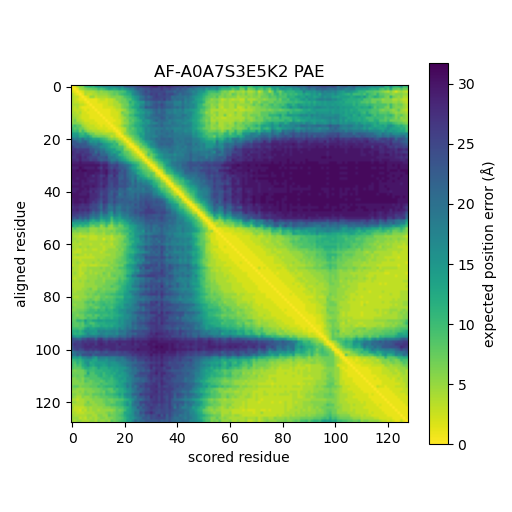A O 1
ATOM 875 N N . GLU A 1 113 ? -9.160 -8.929 13.749 1.00 90.81 113 GLU A N 1
ATOM 876 C CA . GLU A 1 113 ? -9.180 -8.520 12.338 1.00 90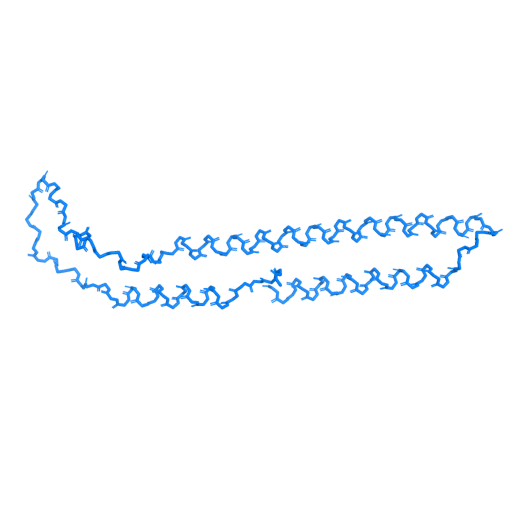.81 113 GLU A CA 1
ATOM 877 C C . GLU A 1 113 ? -8.381 -7.231 12.097 1.00 90.81 113 GLU A C 1
ATOM 879 O O . GLU A 1 113 ? -7.632 -7.137 11.124 1.00 90.81 113 GLU A O 1
ATOM 884 N N . ILE A 1 114 ? -8.494 -6.233 12.984 1.00 90.44 114 ILE A N 1
ATOM 885 C CA . ILE A 1 114 ? -7.689 -5.002 12.898 1.00 90.44 114 ILE A CA 1
ATOM 886 C C . ILE A 1 114 ? -6.196 -5.320 13.064 1.00 90.44 114 ILE A C 1
ATOM 888 O O . ILE A 1 114 ? -5.378 -4.773 12.321 1.00 90.44 114 ILE A O 1
ATOM 892 N N . GLY A 1 115 ? -5.848 -6.211 13.998 1.00 88.88 115 GLY A N 1
ATOM 893 C CA . GLY A 1 115 ? -4.479 -6.687 14.207 1.00 88.88 115 GLY A CA 1
ATOM 894 C C . GLY A 1 115 ? -3.903 -7.403 12.983 1.00 88.88 115 GLY A C 1
ATOM 895 O O . GLY A 1 115 ? -2.819 -7.047 12.526 1.00 88.88 115 GLY A O 1
ATOM 896 N N . ASP A 1 116 ? -4.654 -8.336 12.398 1.00 91.12 116 ASP A N 1
ATOM 897 C CA . ASP A 1 116 ? -4.255 -9.063 11.187 1.00 91.12 116 ASP A CA 1
ATOM 898 C C . ASP A 1 116 ? -4.058 -8.092 10.009 1.00 91.12 116 ASP A C 1
ATOM 900 O O . ASP A 1 116 ? -3.053 -8.151 9.302 1.00 91.12 116 ASP A O 1
ATOM 904 N N . THR A 1 117 ? -4.950 -7.103 9.864 1.00 88.12 117 THR A N 1
ATOM 905 C CA . THR A 1 117 ? -4.826 -6.059 8.829 1.00 88.12 117 THR A CA 1
ATOM 906 C C . THR A 1 117 ? -3.558 -5.211 9.013 1.00 88.12 117 THR A C 1
ATOM 908 O O . THR A 1 117 ? -2.969 -4.743 8.037 1.00 88.12 117 THR A O 1
ATOM 911 N N . PHE A 1 118 ? -3.135 -4.974 10.259 1.00 88.06 118 PHE A N 1
ATOM 912 C CA . PHE A 1 118 ? -1.899 -4.249 10.555 1.00 88.06 118 PHE A CA 1
ATOM 913 C C . PHE A 1 118 ? -0.658 -5.093 10.242 1.00 88.06 118 PHE A C 1
ATOM 915 O O . PHE A 1 118 ? 0.301 -4.572 9.676 1.00 88.06 118 PHE A O 1
ATOM 922 N N . LEU A 1 119 ? -0.697 -6.392 10.538 1.00 90.25 119 LEU A N 1
ATOM 923 C CA . LEU A 1 119 ? 0.388 -7.322 10.227 1.00 90.25 119 LEU A CA 1
ATOM 924 C C . LEU A 1 119 ? 0.578 -7.481 8.710 1.00 90.25 119 LEU A C 1
ATOM 926 O O . LEU A 1 119 ? 1.706 -7.481 8.216 1.00 90.25 119 LEU A O 1
ATOM 930 N N . ASP A 1 120 ? -0.518 -7.523 7.952 1.00 88.75 120 ASP A N 1
ATOM 931 C CA . ASP A 1 120 ? -0.472 -7.501 6.488 1.00 88.75 120 ASP A CA 1
ATOM 932 C C . ASP A 1 120 ? 0.118 -6.191 5.948 1.00 88.75 120 ASP A C 1
ATOM 934 O O . ASP A 1 120 ? 0.883 -6.211 4.980 1.00 88.75 120 ASP A O 1
ATOM 938 N N . LEU A 1 121 ? -0.188 -5.052 6.582 1.00 89.62 121 LEU A N 1
ATOM 939 C CA . LEU A 1 121 ? 0.400 -3.761 6.220 1.00 89.62 121 LEU A CA 1
ATOM 940 C C . LEU A 1 121 ? 1.906 -3.718 6.512 1.00 89.62 121 LEU A C 1
ATOM 942 O O . LEU A 1 121 ? 2.669 -3.221 5.689 1.00 89.62 121 LEU A O 1
ATOM 946 N N . GLU A 1 122 ? 2.345 -4.251 7.651 1.00 88.19 122 GLU A N 1
ATOM 947 C CA . GLU A 1 122 ? 3.767 -4.355 7.993 1.00 88.19 122 GLU A CA 1
ATOM 948 C C . GLU A 1 122 ? 4.508 -5.239 6.986 1.00 88.19 122 GLU A C 1
ATOM 950 O O . GLU A 1 122 ? 5.540 -4.847 6.439 1.00 88.19 122 GLU A O 1
ATOM 955 N N . LYS A 1 123 ? 3.944 -6.406 6.664 1.00 90.62 123 LYS A N 1
ATOM 956 C CA . LYS A 1 123 ? 4.492 -7.289 5.635 1.00 90.62 123 LYS A CA 1
ATOM 957 C C . LYS A 1 123 ? 4.561 -6.593 4.278 1.00 90.62 123 LYS A C 1
ATOM 959 O O . LYS A 1 123 ? 5.561 -6.729 3.581 1.00 90.62 123 LYS A O 1
ATOM 964 N N . TYR A 1 124 ? 3.527 -5.842 3.911 1.00 88.88 124 TYR A N 1
ATOM 965 C CA . TYR A 1 124 ? 3.505 -5.054 2.684 1.00 88.88 124 TYR A CA 1
ATOM 966 C C . TYR A 1 124 ? 4.630 -4.011 2.658 1.00 88.88 124 TYR A C 1
ATOM 968 O O . TYR A 1 124 ? 5.330 -3.915 1.656 1.00 88.88 124 TYR A O 1
ATOM 976 N N . ILE A 1 125 ? 4.845 -3.273 3.751 1.00 88.06 125 ILE A N 1
ATOM 977 C CA . ILE A 1 125 ? 5.942 -2.299 3.857 1.00 88.06 125 ILE A CA 1
ATOM 978 C C . ILE A 1 125 ? 7.305 -2.990 3.755 1.00 88.06 125 ILE A C 1
ATOM 980 O O . ILE A 1 125 ? 8.189 -2.450 3.115 1.00 88.06 125 ILE A O 1
ATOM 984 N N . ASN A 1 126 ? 7.473 -4.177 4.340 1.00 86.38 126 ASN A N 1
ATOM 985 C CA . ASN A 1 126 ? 8.746 -4.903 4.303 1.00 86.38 126 ASN A CA 1
ATOM 986 C C . ASN A 1 126 ? 9.072 -5.521 2.933 1.00 86.38 126 ASN A C 1
ATOM 988 O O . ASN A 1 126 ? 10.234 -5.801 2.651 1.00 86.38 126 ASN A O 1
ATOM 992 N N . VAL A 1 127 ? 8.055 -5.826 2.121 1.00 88.12 127 VAL A N 1
ATOM 993 C CA . VAL A 1 127 ? 8.231 -6.431 0.789 1.00 88.12 127 VAL A CA 1
ATOM 994 C C . VAL A 1 127 ? 8.559 -5.387 -0.278 1.00 88.12 127 VAL A C 1
ATOM 996 O O . VAL A 1 127 ? 9.224 -5.727 -1.255 1.00 88.12 127 VAL A O 1
ATOM 999 N N . ASN A 1 128 ? 8.060 -4.160 -0.118 1.00 81.31 128 ASN A N 1
ATOM 1000 C CA . ASN A 1 128 ? 8.355 -3.042 -1.015 1.00 81.31 128 ASN A CA 1
ATOM 1001 C C . ASN A 1 128 ? 9.657 -2.345 -0.607 1.00 81.31 128 ASN A C 1
ATOM 1003 O O . ASN A 1 128 ? 10.420 -1.958 -1.519 1.00 81.31 128 ASN A O 1
#

Secondary structure (DSSP, 8-state):
--S--HHHHHHHHHHHHHHHHT-----GGG----SS------S-SS--------HHHHHHHHHHHHHHHHHHHHHHHHHHHHHHHHHHHHHHHHHH-TT----HHHHHHHHHHHHHHHHHHHHHHHH-

Foldseek 3Di:
DLAQPVVVLVVLVVLVVVVVVPDDDPPPPDDPDDPDPPPPPPPPVDPPDDDNSDPVVSVVSVVVSVVSNVVVLVVLVVVLVVLVVVLVVVVVCCVVDPDPPDDPVNSVVSVVVSVVSVVVSVVRVVVD

Solvent-accessible surface area (backbone atoms only — not comparable to full-atom values): 7860 Å² total; per-residue (Å²): 136,72,67,67,61,60,69,60,55,52,50,51,53,50,53,39,54,56,56,63,74,62,62,74,82,78,76,78,90,75,76,78,92,59,99,61,86,69,71,71,85,58,83,72,74,80,61,93,67,71,82,80,70,46,75,66,56,52,52,53,51,50,53,50,44,52,50,50,39,51,54,48,53,53,50,50,54,50,51,51,52,52,53,48,56,52,49,52,52,52,48,53,48,43,70,74,36,91,78,50,91,65,54,68,66,64,51,52,51,50,53,47,51,53,49,53,54,48,52,53,48,53,52,51,62,74,72,98

Radius of gyration: 28.71 Å; Cα contacts (8 Å, |Δi|>4): 40; chains: 1; bounding box: 67×42×72 Å

InterPro domains:
  IPR004331 SPX domain [PS51382] (1-128)

pLDDT: mean 74.48, std 17.07, range [36.22, 93.0]